Protein AF-A0A2S6PZ51-F1 (afdb_monomer)

Radius of gyration: 19.83 Å; Cα contacts (8 Å, |Δi|>4): 52; chains: 1; bounding box: 33×32×72 Å

pLDDT: mean 71.4, std 16.71, range [32.53, 94.44]

Secondary structure (DSSP, 8-state):
-----STTHHHHHHHHHHHHHHTT-----------HHHHHHHHHHHTTSSPPP--------HHHHHHHHHH----SS-S----HHHHHHS---PPPPP----PPP---PPPP-

Solvent-accessible surface area (backbone atoms only — not comparable to full-atom values): 7882 Å² total; per-residue (Å²): 140,70,90,77,90,56,86,80,33,53,67,52,48,48,55,50,47,52,54,38,47,76,68,75,42,90,81,69,87,84,83,90,70,47,53,65,68,77,67,49,49,58,55,60,53,16,77,71,78,50,83,69,88,86,84,85,91,76,78,86,50,69,65,60,49,47,49,53,59,72,66,59,81,75,98,58,103,61,77,84,78,72,51,71,67,54,61,74,64,55,60,68,66,84,78,77,84,78,82,82,77,76,72,73,82,82,78,78,78,77,82,88,129

Foldseek 3Di:
DDEDDDVVCVVVVLVVCLVCVVVVHDDDYDDPALDPCVVCSVCVSCVVRHGDDDDDDDDPDPVVVQCCQVVDDDPDPDDDRDHPVCVVVRNRDDDDDDPPPPPDPPDDDDDDD

Nearest PDB structures (foldseek):
  3zvn-assembly1_A  TM=6.586E-01  e=5.160E+00  Mus musculus

Sequence (113 aa):
MLIVIVPVRYAVGDALADDRLRQELTVTAESVNPLAVTKEQPAERGHRSVPPVEAEVICSDRDEHRHRVTSRSVDIPCPTPPDRQQVRGSGHRSRRPHSSATSPPTGSGRPEA

Mean predicted aligned error: 11.63 Å

Structure (mmCIF, N/CA/C/O backbone):
data_AF-A0A2S6PZ51-F1
#
_entry.id   AF-A0A2S6PZ51-F1
#
loop_
_atom_site.group_PDB
_atom_site.id
_atom_site.type_symbol
_atom_site.label_atom_id
_atom_site.label_alt_id
_atom_site.label_comp_id
_atom_site.label_asym_id
_atom_site.label_entity_id
_atom_site.label_seq_id
_atom_site.pdbx_PDB_ins_code
_atom_site.Cartn_x
_atom_site.Cartn_y
_atom_site.Cartn_z
_atom_site.occupancy
_atom_site.B_iso_or_equiv
_atom_site.auth_seq_id
_atom_site.auth_comp_id
_atom_site.auth_asym_id
_atom_site.auth_atom_id
_atom_site.pdbx_PDB_model_num
ATOM 1 N N . MET A 1 1 ? 12.421 -9.516 -2.226 1.00 41.19 1 MET A N 1
ATOM 2 C CA . MET A 1 1 ? 11.408 -8.667 -1.567 1.00 41.19 1 MET A CA 1
ATOM 3 C C . MET A 1 1 ? 12.061 -7.345 -1.204 1.00 41.19 1 MET A C 1
ATOM 5 O O . MET A 1 1 ? 13.001 -7.351 -0.422 1.00 41.19 1 MET A O 1
ATOM 9 N N . LEU A 1 2 ? 11.655 -6.246 -1.835 1.00 42.34 2 LEU A N 1
ATOM 10 C CA . LEU A 1 2 ? 12.209 -4.915 -1.591 1.00 42.34 2 LEU A CA 1
ATOM 11 C C . LEU A 1 2 ? 11.050 -4.003 -1.169 1.00 42.34 2 LEU A C 1
ATOM 13 O O . LEU A 1 2 ? 10.094 -3.869 -1.921 1.00 42.34 2 LEU A O 1
ATOM 17 N N . ILE A 1 3 ? 11.134 -3.403 0.021 1.00 49.22 3 ILE A N 1
ATOM 18 C CA . ILE A 1 3 ? 10.105 -2.509 0.579 1.00 49.22 3 ILE A CA 1
ATOM 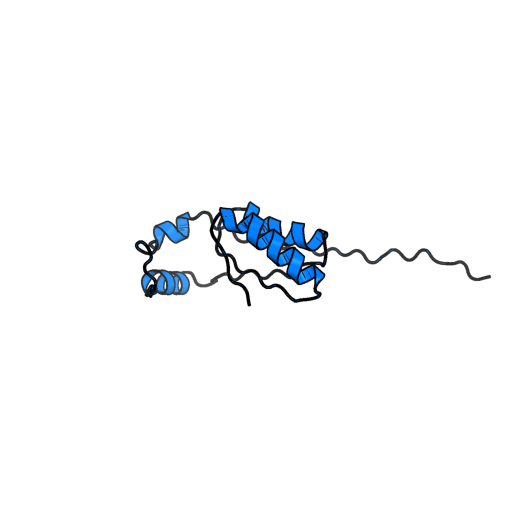19 C C . ILE A 1 3 ? 10.741 -1.139 0.835 1.00 49.22 3 ILE A C 1
ATOM 21 O O . ILE A 1 3 ? 11.693 -1.025 1.611 1.00 49.22 3 ILE A O 1
ATOM 25 N N . VAL A 1 4 ? 10.260 -0.093 0.153 1.00 37.69 4 VAL A N 1
ATOM 26 C CA . VAL A 1 4 ? 10.895 1.235 0.137 1.00 37.69 4 VAL A CA 1
ATOM 27 C C . VAL A 1 4 ? 9.848 2.349 -0.092 1.00 37.69 4 VAL A C 1
ATOM 29 O O . VAL A 1 4 ? 9.370 2.462 -1.211 1.00 37.69 4 VAL A O 1
ATOM 32 N N . ILE A 1 5 ? 9.562 3.235 0.891 1.00 40.25 5 ILE A N 1
ATOM 33 C CA . ILE A 1 5 ? 8.897 4.556 0.659 1.00 40.25 5 ILE A CA 1
ATOM 34 C C . ILE A 1 5 ? 9.407 5.681 1.599 1.00 40.25 5 ILE A C 1
ATOM 36 O O . ILE A 1 5 ? 9.348 5.513 2.810 1.00 40.25 5 ILE A O 1
ATOM 40 N N . VAL A 1 6 ? 9.895 6.800 1.015 1.00 32.53 6 VAL A N 1
ATOM 41 C CA . VAL A 1 6 ? 10.112 8.212 1.492 1.00 32.53 6 VAL A CA 1
ATOM 42 C C . VAL A 1 6 ? 10.331 9.058 0.195 1.00 32.53 6 VAL A C 1
ATOM 44 O O . VAL A 1 6 ? 10.874 8.479 -0.729 1.00 32.53 6 VAL A O 1
ATOM 47 N N . PRO A 1 7 ? 9.967 10.350 0.013 1.00 39.06 7 PRO A N 1
ATOM 48 C CA . PRO A 1 7 ? 9.938 11.055 -1.299 1.00 39.06 7 PRO A CA 1
ATOM 49 C C . PRO A 1 7 ? 11.159 10.978 -2.245 1.00 39.06 7 PRO A C 1
ATOM 51 O O . PRO A 1 7 ? 10.965 10.875 -3.453 1.00 39.06 7 PRO A O 1
ATOM 54 N N . VAL A 1 8 ? 12.399 10.945 -1.743 1.00 44.34 8 VAL A N 1
ATOM 55 C CA . VAL A 1 8 ? 13.606 10.674 -2.570 1.00 44.34 8 VAL A CA 1
ATOM 56 C C . VAL A 1 8 ? 13.606 9.245 -3.147 1.00 44.34 8 VAL A C 1
ATOM 58 O O . VAL A 1 8 ? 14.230 8.960 -4.165 1.00 44.34 8 VAL A O 1
ATOM 61 N N . ARG A 1 9 ? 12.859 8.332 -2.525 1.00 56.34 9 ARG A N 1
ATOM 62 C CA . ARG A 1 9 ? 12.755 6.919 -2.886 1.00 56.34 9 ARG A CA 1
ATOM 63 C C . ARG A 1 9 ? 11.809 6.621 -4.043 1.00 56.34 9 ARG A C 1
ATOM 65 O O . ARG A 1 9 ? 11.868 5.492 -4.500 1.00 56.34 9 ARG A O 1
ATOM 72 N N . TYR A 1 10 ? 10.975 7.544 -4.533 1.00 67.50 10 TYR A N 1
ATOM 73 C CA . TYR A 1 10 ? 10.167 7.233 -5.724 1.00 67.50 10 TYR A CA 1
ATOM 74 C C . TYR A 1 10 ? 11.081 7.057 -6.934 1.00 67.50 10 TYR A C 1
ATOM 76 O O . TYR A 1 10 ? 11.187 5.960 -7.449 1.00 67.50 10 TYR A O 1
ATOM 84 N N . ALA A 1 11 ? 11.897 8.059 -7.274 1.00 73.19 11 ALA A N 1
ATOM 85 C CA . ALA A 1 11 ? 12.853 7.940 -8.379 1.00 73.19 11 ALA A CA 1
ATOM 86 C C . ALA A 1 11 ? 13.867 6.787 -8.201 1.00 73.19 11 ALA A C 1
ATOM 88 O O . ALA A 1 11 ? 14.218 6.109 -9.163 1.00 73.19 11 ALA A O 1
ATOM 89 N N . VAL A 1 12 ? 14.326 6.534 -6.969 1.00 77.25 12 VAL A N 1
ATOM 90 C CA . VAL A 1 12 ? 15.255 5.423 -6.684 1.00 77.25 12 VAL A CA 1
ATOM 91 C C . VAL A 1 12 ? 14.555 4.063 -6.750 1.00 77.25 12 VAL A C 1
ATOM 93 O O . VAL A 1 12 ? 15.102 3.115 -7.305 1.00 77.25 12 VAL A O 1
ATOM 96 N N . GLY A 1 13 ? 13.352 3.954 -6.189 1.00 76.38 13 GLY A N 1
ATOM 97 C CA . GLY A 1 13 ? 12.523 2.753 -6.252 1.00 76.38 13 GLY A CA 1
ATOM 98 C C . GLY A 1 13 ? 12.127 2.433 -7.686 1.00 76.38 13 GLY A C 1
ATOM 99 O O . GLY A 1 13 ? 12.131 1.269 -8.069 1.00 76.38 13 GLY A O 1
ATOM 100 N N . ASP A 1 14 ? 11.895 3.466 -8.487 1.00 76.31 14 ASP A N 1
ATOM 101 C CA . ASP A 1 14 ? 11.626 3.384 -9.911 1.00 76.31 14 ASP A CA 1
ATOM 102 C C . ASP A 1 14 ? 12.806 2.802 -10.684 1.00 76.31 14 ASP A C 1
ATOM 104 O O . ASP A 1 14 ? 12.659 1.797 -11.377 1.00 76.31 14 ASP A O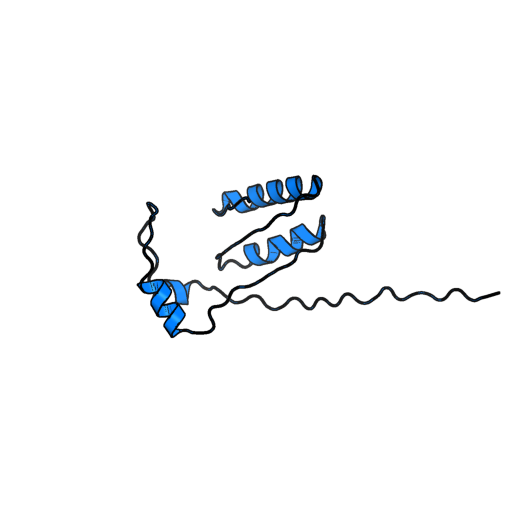 1
ATOM 108 N N . ALA A 1 15 ? 13.992 3.392 -10.513 1.00 81.44 15 ALA A N 1
ATOM 109 C CA . ALA A 1 15 ? 15.213 2.916 -11.153 1.00 81.44 15 ALA A CA 1
ATOM 110 C C . ALA A 1 15 ? 15.551 1.472 -10.746 1.00 81.44 15 ALA A C 1
ATOM 112 O O . ALA A 1 15 ? 15.969 0.669 -11.580 1.00 81.44 15 ALA A O 1
ATOM 113 N N . LEU A 1 16 ? 15.336 1.128 -9.474 1.00 82.25 16 LEU A N 1
ATOM 114 C CA . LEU A 1 16 ? 15.575 -0.216 -8.962 1.00 82.25 16 LEU A CA 1
ATOM 115 C C . LEU A 1 16 ? 14.541 -1.222 -9.478 1.00 82.25 16 LEU A C 1
ATOM 117 O O . LEU A 1 16 ? 14.908 -2.339 -9.828 1.00 82.25 16 LEU A O 1
ATOM 121 N N . ALA A 1 17 ? 13.266 -0.844 -9.559 1.00 79.88 17 ALA A N 1
ATOM 122 C CA . ALA A 1 17 ? 12.238 -1.679 -10.165 1.00 79.88 17 ALA A CA 1
ATOM 123 C C . ALA A 1 17 ? 12.560 -1.953 -11.641 1.00 79.88 17 ALA A C 1
ATOM 125 O O . ALA A 1 17 ? 12.522 -3.106 -12.060 1.00 79.88 17 ALA A O 1
ATOM 126 N N . ASP A 1 18 ? 12.956 -0.928 -12.397 1.00 80.62 18 ASP A N 1
ATOM 127 C CA . ASP A 1 18 ? 13.343 -1.075 -13.801 1.00 80.62 18 ASP A CA 1
ATOM 128 C C . ASP A 1 18 ? 14.545 -2.017 -13.976 1.00 80.62 18 ASP A C 1
ATOM 130 O O . ASP A 1 18 ? 14.539 -2.857 -14.873 1.00 80.62 18 ASP A O 1
ATOM 134 N N . ASP A 1 19 ? 15.573 -1.907 -13.130 1.00 84.25 19 ASP A N 1
ATOM 135 C CA . ASP A 1 19 ? 16.728 -2.814 -13.156 1.00 84.25 19 ASP A CA 1
ATOM 136 C C . ASP A 1 19 ? 16.327 -4.273 -12.886 1.00 84.25 19 ASP A C 1
ATOM 138 O O . ASP A 1 19 ? 16.734 -5.180 -13.611 1.00 84.25 19 ASP A O 1
ATOM 142 N N . ARG A 1 20 ? 15.452 -4.512 -11.899 1.00 85.25 20 ARG A N 1
ATOM 143 C CA . ARG A 1 20 ? 14.957 -5.866 -11.601 1.00 85.25 20 ARG A CA 1
ATOM 144 C C . ARG A 1 20 ? 14.115 -6.442 -12.731 1.00 85.25 20 ARG A C 1
ATOM 146 O O . ARG A 1 20 ? 14.286 -7.611 -13.059 1.00 85.25 20 ARG A O 1
ATOM 153 N N . LEU A 1 21 ? 13.264 -5.632 -13.355 1.00 82.31 21 LEU A N 1
ATOM 154 C CA . LEU A 1 21 ? 12.469 -6.066 -14.503 1.00 82.31 21 LEU A CA 1
ATOM 155 C C . LEU A 1 21 ? 13.351 -6.396 -15.718 1.00 82.31 21 LEU A C 1
ATOM 157 O O . LEU A 1 21 ? 13.074 -7.369 -16.411 1.00 82.31 21 LEU A O 1
ATOM 161 N N . ARG A 1 22 ? 14.444 -5.649 -15.951 1.00 84.69 22 ARG A N 1
ATOM 162 C CA . ARG A 1 22 ? 15.432 -5.969 -17.007 1.00 84.69 22 ARG A CA 1
ATOM 163 C C . ARG A 1 22 ? 16.160 -7.292 -16.776 1.00 84.69 22 ARG A C 1
ATOM 165 O O . ARG A 1 22 ? 16.621 -7.895 -17.735 1.00 84.69 22 ARG A O 1
ATOM 172 N N . GLN A 1 23 ? 16.258 -7.730 -15.526 1.00 87.31 23 GLN A N 1
ATOM 173 C CA . GLN A 1 23 ? 16.811 -9.031 -15.142 1.00 87.31 23 GLN A CA 1
ATOM 174 C C . GLN A 1 23 ? 15.739 -10.136 -15.105 1.00 87.31 23 GLN A C 1
ATOM 176 O O . 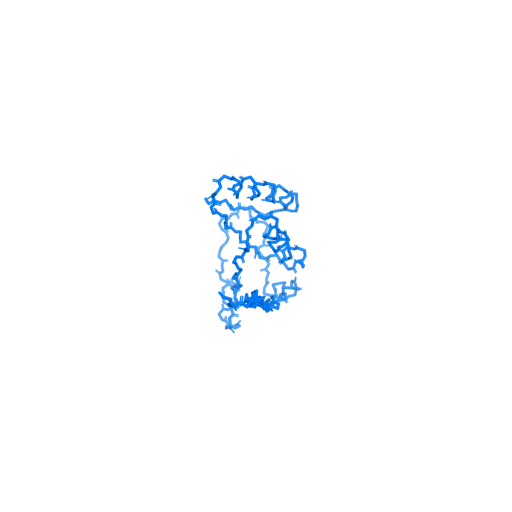GLN A 1 23 ? 15.978 -11.191 -14.528 1.00 87.31 23 GLN A O 1
ATOM 181 N N . GLU A 1 24 ? 14.552 -9.885 -15.674 1.00 86.19 24 GLU A N 1
ATOM 182 C CA . GLU A 1 24 ? 13.411 -10.814 -15.712 1.00 86.19 24 GLU A CA 1
ATOM 183 C C . GLU A 1 24 ? 12.884 -11.211 -14.318 1.00 86.19 24 GLU A C 1
ATOM 185 O O . GLU A 1 24 ? 12.212 -12.228 -14.141 1.00 86.19 24 GLU A O 1
ATOM 190 N N . LEU A 1 25 ? 13.153 -10.386 -13.300 1.00 83.88 25 LEU A N 1
ATOM 191 C CA . LEU A 1 25 ? 12.699 -10.621 -11.932 1.00 83.88 25 LEU A CA 1
ATOM 192 C C . LEU A 1 25 ? 11.345 -9.963 -11.669 1.00 83.88 25 LEU A C 1
ATOM 194 O O . LEU A 1 25 ? 11.047 -8.865 -12.136 1.00 83.88 25 LEU A O 1
ATOM 198 N N . THR A 1 26 ? 10.541 -10.600 -10.818 1.00 81.75 26 THR A N 1
ATOM 199 C CA . THR A 1 26 ? 9.272 -10.034 -10.349 1.00 81.75 26 THR A CA 1
ATOM 200 C C . THR A 1 26 ? 9.501 -8.944 -9.302 1.00 81.75 26 THR A C 1
ATOM 202 O O . THR A 1 26 ? 10.261 -9.121 -8.344 1.00 81.75 26 THR A O 1
ATOM 205 N N . VAL A 1 27 ? 8.791 -7.825 -9.451 1.00 80.50 27 VAL A N 1
ATOM 206 C CA . VAL A 1 27 ? 8.811 -6.698 -8.514 1.00 80.50 27 VAL A CA 1
ATOM 207 C C . VAL A 1 27 ? 7.426 -6.522 -7.903 1.00 80.50 27 VAL A C 1
ATOM 209 O O . VAL A 1 27 ? 6.434 -6.422 -8.618 1.00 80.50 27 VAL A O 1
ATOM 212 N N . THR A 1 28 ? 7.366 -6.442 -6.575 1.00 80.69 28 THR A N 1
ATOM 213 C CA . THR A 1 28 ? 6.154 -6.074 -5.834 1.00 80.69 28 THR A CA 1
ATOM 214 C C . THR A 1 28 ? 6.385 -4.733 -5.161 1.00 80.69 28 THR A C 1
ATOM 216 O O . THR A 1 28 ? 7.378 -4.565 -4.453 1.00 80.69 28 THR A O 1
ATOM 219 N N . ALA A 1 29 ? 5.465 -3.795 -5.374 1.00 76.94 29 ALA A N 1
ATOM 220 C CA . ALA A 1 29 ? 5.462 -2.496 -4.721 1.00 76.94 29 ALA A CA 1
ATOM 221 C C . ALA A 1 29 ? 4.184 -2.351 -3.886 1.00 76.94 29 ALA A C 1
ATOM 223 O O . ALA A 1 29 ? 3.085 -2.565 -4.390 1.00 76.94 29 ALA A O 1
ATOM 224 N N . GLU A 1 30 ? 4.333 -1.971 -2.620 1.00 76.81 30 GLU A N 1
ATOM 225 C CA . GLU A 1 30 ? 3.225 -1.629 -1.726 1.00 76.81 30 GLU A CA 1
ATOM 226 C C . GLU A 1 30 ? 3.328 -0.148 -1.378 1.00 76.81 30 GLU A C 1
ATOM 228 O O . GLU A 1 30 ? 4.419 0.326 -1.062 1.00 76.81 30 GLU A O 1
ATOM 233 N N . SER A 1 31 ? 2.211 0.584 -1.416 1.00 75.00 31 SER A N 1
ATOM 234 C CA . SER A 1 31 ? 2.168 1.962 -0.935 1.00 75.00 31 SER A CA 1
ATOM 235 C C . SER A 1 31 ? 0.858 2.296 -0.232 1.00 75.00 31 SER A C 1
ATOM 237 O O . SER A 1 31 ? -0.218 1.860 -0.631 1.00 75.00 31 SER A O 1
ATOM 239 N N . VAL A 1 32 ? 0.962 3.123 0.809 1.00 76.88 32 VAL A N 1
ATOM 240 C CA . VAL A 1 32 ? -0.180 3.680 1.556 1.00 76.88 32 VAL A CA 1
ATOM 241 C C . VAL A 1 32 ? -0.324 5.191 1.328 1.00 76.88 32 VAL A C 1
ATOM 243 O O . VAL A 1 32 ? -0.920 5.904 2.133 1.00 76.88 32 VAL A O 1
ATOM 246 N N . ASN A 1 33 ? 0.248 5.711 0.237 1.00 75.56 33 ASN A N 1
ATOM 247 C CA . ASN A 1 33 ? 0.340 7.148 -0.000 1.00 75.56 33 ASN A CA 1
ATOM 248 C C . ASN A 1 33 ? -0.962 7.714 -0.625 1.00 75.56 33 ASN A C 1
ATOM 250 O O . ASN A 1 33 ? -1.458 7.179 -1.622 1.00 75.56 33 ASN A O 1
ATOM 254 N N . PRO A 1 34 ? -1.546 8.796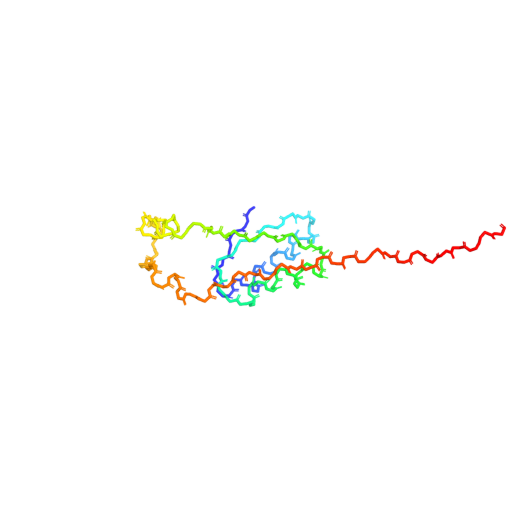 -0.067 1.00 67.81 34 PRO A N 1
ATOM 255 C CA . PRO A 1 34 ? -2.701 9.471 -0.663 1.00 67.81 34 PRO A CA 1
ATOM 256 C C . PRO A 1 34 ? -2.398 10.218 -1.976 1.00 67.81 34 PRO A C 1
ATOM 258 O O . PRO A 1 34 ? -3.337 10.518 -2.713 1.00 67.81 34 PRO A O 1
ATOM 261 N N . LEU A 1 35 ? -1.130 10.511 -2.293 1.00 73.38 35 LEU A N 1
ATOM 262 C CA . LEU A 1 35 ? -0.751 11.290 -3.477 1.00 73.38 35 LEU A CA 1
ATOM 263 C C . LEU A 1 35 ? -1.039 10.547 -4.793 1.00 73.38 35 LEU A C 1
ATOM 265 O O . LEU A 1 35 ? -0.576 9.424 -4.995 1.00 73.38 35 LEU A O 1
ATOM 269 N N . ALA A 1 36 ? -1.726 11.214 -5.726 1.00 69.94 36 ALA A N 1
ATOM 270 C CA . ALA A 1 36 ? -2.083 10.658 -7.039 1.00 69.94 36 ALA A CA 1
ATOM 271 C C . ALA A 1 36 ? -0.865 10.147 -7.827 1.00 69.94 36 ALA A C 1
ATOM 273 O O . ALA A 1 36 ? -0.899 9.031 -8.338 1.00 69.94 36 ALA A O 1
ATOM 274 N N . VAL A 1 37 ? 0.250 10.887 -7.789 1.00 67.31 37 VAL A N 1
ATOM 275 C CA . VAL A 1 37 ? 1.501 10.521 -8.475 1.00 67.31 37 VAL A CA 1
ATOM 276 C C . VAL A 1 37 ? 2.010 9.124 -8.093 1.00 67.31 37 VAL A C 1
ATOM 278 O O . VAL A 1 37 ? 2.540 8.401 -8.926 1.00 67.31 37 VAL A O 1
ATOM 281 N N . THR A 1 38 ? 1.791 8.683 -6.850 1.00 69.06 38 THR A N 1
ATOM 282 C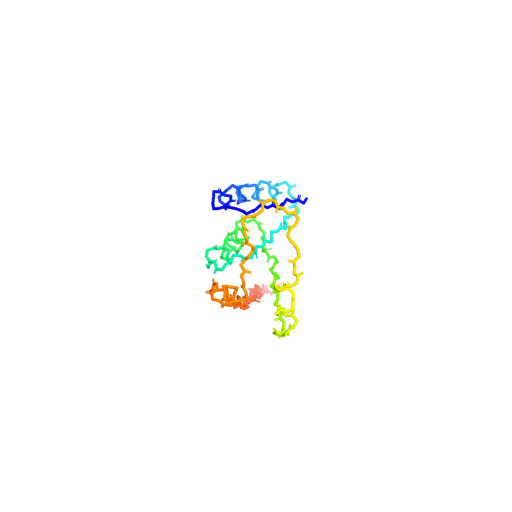 CA . THR A 1 38 ? 2.218 7.342 -6.407 1.00 69.06 38 THR A CA 1
ATOM 283 C C . THR A 1 38 ? 1.319 6.213 -6.885 1.00 69.06 38 THR A C 1
ATOM 285 O O . THR A 1 38 ? 1.711 5.050 -6.843 1.00 69.06 38 THR A O 1
ATOM 288 N N . LYS A 1 39 ? 0.118 6.552 -7.354 1.00 71.00 39 LYS A N 1
ATOM 289 C CA . LYS A 1 39 ? -0.823 5.610 -7.957 1.00 71.00 39 LYS A CA 1
ATOM 290 C C . LYS A 1 39 ? -0.591 5.497 -9.455 1.00 71.00 39 LYS A C 1
ATOM 292 O O . LYS A 1 39 ? -0.819 4.438 -10.002 1.00 71.00 39 LYS A O 1
ATOM 297 N N . GLU A 1 40 ? -0.130 6.549 -10.116 1.00 69.88 40 GLU A N 1
ATOM 298 C CA . GLU A 1 40 ? 0.083 6.557 -11.570 1.00 69.88 40 GLU A CA 1
ATOM 299 C C . GLU A 1 40 ? 1.441 5.956 -11.972 1.00 69.88 40 GLU A C 1
ATOM 301 O O . GLU A 1 40 ? 1.535 5.278 -12.993 1.00 69.88 40 GLU A O 1
ATOM 306 N N . GLN A 1 41 ? 2.467 6.097 -11.125 1.00 68.12 41 GLN A N 1
ATOM 307 C CA . GLN A 1 41 ? 3.825 5.595 -11.381 1.00 68.12 41 GLN A CA 1
ATOM 308 C C . GLN A 1 41 ? 3.926 4.106 -11.774 1.00 68.12 41 GLN A C 1
ATOM 310 O O . GLN A 1 41 ? 4.671 3.794 -12.706 1.00 68.12 41 GLN A O 1
ATOM 315 N N . PRO A 1 42 ? 3.223 3.153 -11.125 1.00 65.56 42 PRO A N 1
ATOM 316 C CA . PRO A 1 42 ? 3.306 1.750 -11.527 1.00 65.56 42 PRO A CA 1
ATOM 317 C C . PRO A 1 42 ? 2.758 1.499 -12.940 1.00 65.56 42 PRO A C 1
ATOM 319 O O . PRO A 1 42 ? 3.326 0.684 -13.668 1.00 65.56 42 PRO A O 1
ATOM 322 N N . ALA A 1 43 ? 1.717 2.230 -13.356 1.00 64.56 43 ALA A N 1
ATOM 323 C CA . ALA A 1 43 ? 1.181 2.160 -14.715 1.00 64.56 43 ALA A CA 1
ATOM 324 C C . ALA A 1 43 ? 2.200 2.687 -15.736 1.00 64.56 43 ALA A C 1
ATOM 326 O O . ALA A 1 43 ? 2.512 1.996 -16.705 1.00 64.56 43 ALA A O 1
ATOM 327 N N . GLU A 1 44 ? 2.791 3.856 -15.476 1.00 64.75 44 GLU A N 1
ATOM 328 C CA . GLU A 1 44 ? 3.838 4.444 -16.325 1.00 64.75 44 GLU A CA 1
ATOM 329 C C . GLU A 1 44 ? 5.059 3.526 -16.476 1.00 64.75 44 GLU A C 1
ATOM 331 O O . GLU A 1 44 ? 5.589 3.367 -17.578 1.00 64.75 44 GLU A O 1
ATOM 336 N N . ARG A 1 45 ? 5.472 2.857 -15.394 1.00 65.56 45 ARG A N 1
ATOM 337 C CA . ARG A 1 45 ? 6.561 1.871 -15.425 1.00 65.56 45 ARG A CA 1
ATOM 338 C C . ARG A 1 45 ? 6.203 0.642 -16.248 1.00 65.56 45 ARG A C 1
ATOM 340 O O . ARG A 1 45 ? 7.023 0.150 -17.020 1.00 65.56 45 ARG A O 1
ATOM 347 N N . GLY A 1 46 ? 4.976 0.153 -16.099 1.00 59.28 46 GLY A N 1
ATOM 348 C CA . GLY A 1 46 ? 4.522 -1.030 -16.810 1.00 59.28 46 GLY A CA 1
ATOM 349 C C . GLY A 1 46 ? 4.371 -0.815 -18.319 1.00 59.28 46 GLY A C 1
ATOM 350 O O . GLY A 1 46 ? 4.672 -1.710 -19.106 1.00 59.28 46 GLY A O 1
ATOM 351 N N . HIS A 1 47 ? 4.049 0.410 -18.747 1.00 56.59 47 HIS A N 1
ATOM 352 C CA . HIS A 1 47 ? 4.121 0.798 -20.160 1.00 56.59 47 HIS A CA 1
ATOM 353 C C . HIS A 1 47 ? 5.537 0.693 -20.751 1.00 56.59 47 HIS A C 1
ATOM 355 O O . HIS A 1 47 ? 5.682 0.622 -21.969 1.00 56.59 47 HIS A O 1
ATOM 361 N N . ARG A 1 48 ? 6.579 0.683 -19.910 1.00 62.00 48 ARG A N 1
ATOM 362 C CA . ARG A 1 48 ? 7.982 0.691 -20.334 1.00 62.00 48 ARG A CA 1
ATOM 363 C C . ARG A 1 48 ? 8.612 -0.695 -20.485 1.00 62.00 48 ARG A C 1
ATOM 365 O O . ARG A 1 48 ? 9.600 -0.793 -21.208 1.00 62.00 48 ARG A O 1
ATOM 372 N N . SER A 1 49 ? 8.060 -1.733 -19.845 1.00 65.56 49 SER A N 1
ATOM 373 C CA . SER A 1 49 ? 8.701 -3.062 -19.792 1.00 65.56 49 SER A CA 1
ATOM 374 C C . SER A 1 49 ? 7.719 -4.240 -19.806 1.00 65.56 49 SER A C 1
ATOM 376 O O . SER A 1 49 ? 7.909 -5.177 -20.573 1.00 65.56 49 SER A O 1
ATOM 378 N N . VAL A 1 50 ? 6.680 -4.217 -18.965 1.00 71.81 50 VAL A N 1
ATOM 379 C CA . VAL A 1 50 ? 5.696 -5.304 -18.795 1.00 71.81 50 VAL A CA 1
ATOM 380 C C . VAL A 1 50 ? 4.417 -4.754 -18.156 1.00 71.81 50 VAL A C 1
ATOM 382 O O . VAL A 1 50 ? 4.519 -3.952 -17.229 1.00 71.81 50 VAL A O 1
ATOM 385 N N . PRO A 1 51 ? 3.216 -5.190 -18.576 1.00 75.38 51 PRO A N 1
ATOM 386 C CA . PRO A 1 51 ? 1.967 -4.701 -17.999 1.00 75.38 51 PRO A CA 1
ATOM 387 C C . PRO A 1 51 ? 1.902 -4.998 -16.487 1.00 75.38 51 PRO A C 1
ATOM 389 O O . PRO A 1 51 ? 2.155 -6.136 -16.082 1.00 75.38 51 PRO A O 1
ATOM 392 N N . PRO A 1 52 ? 1.572 -4.009 -15.636 1.00 76.31 52 PRO A N 1
ATOM 393 C CA . PRO A 1 52 ? 1.547 -4.199 -14.195 1.00 76.31 52 PRO A CA 1
ATOM 394 C C . PRO A 1 52 ? 0.234 -4.859 -13.760 1.00 76.31 52 PRO A C 1
ATOM 396 O O . PRO A 1 52 ? -0.823 -4.618 -14.344 1.00 76.31 52 PRO A O 1
ATOM 399 N N . VAL A 1 53 ? 0.291 -5.656 -12.691 1.00 81.19 53 VAL A N 1
ATOM 400 C CA . VAL A 1 53 ? -0.900 -6.129 -11.974 1.00 81.19 53 VAL A CA 1
ATOM 401 C C . VAL A 1 53 ? -1.042 -5.305 -10.706 1.00 81.19 53 VAL A C 1
ATOM 403 O O . VAL A 1 53 ? -0.130 -5.258 -9.882 1.00 81.19 53 VAL A O 1
ATOM 406 N N . GLU A 1 54 ? -2.187 -4.651 -10.553 1.00 77.56 54 GLU A N 1
ATOM 407 C CA . GLU A 1 54 ? -2.445 -3.736 -9.448 1.00 77.56 54 GLU A CA 1
ATOM 408 C C . GLU A 1 54 ? -3.557 -4.290 -8.553 1.00 77.56 54 GLU A C 1
ATOM 410 O O . GLU A 1 54 ? -4.588 -4.762 -9.032 1.00 77.56 54 GLU A O 1
ATOM 415 N N . ALA A 1 55 ? -3.344 -4.228 -7.239 1.00 82.06 55 ALA A N 1
ATOM 416 C CA . ALA A 1 55 ? -4.324 -4.618 -6.237 1.00 82.06 55 ALA A CA 1
ATOM 417 C C 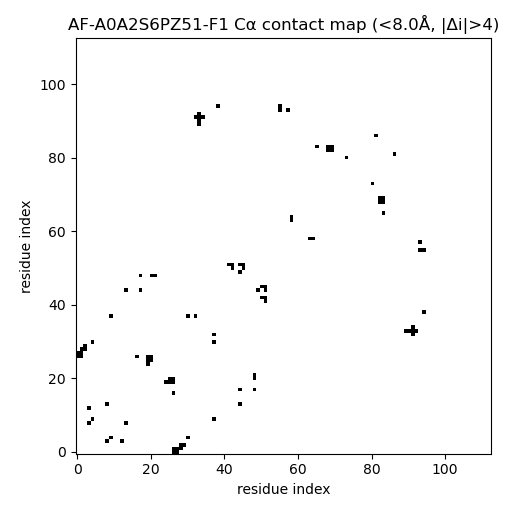. ALA A 1 55 ? -4.462 -3.497 -5.203 1.00 82.06 55 ALA A C 1
ATOM 419 O O . ALA A 1 55 ? -3.467 -3.010 -4.667 1.00 82.06 55 ALA A O 1
ATOM 420 N N . GLU A 1 56 ? -5.699 -3.089 -4.920 1.00 82.88 5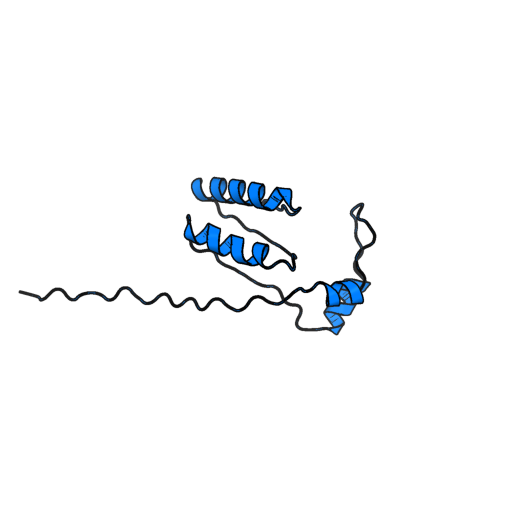6 GLU A N 1
ATOM 421 C CA . GLU A 1 56 ? -6.004 -2.114 -3.875 1.00 82.88 56 GLU A CA 1
ATOM 422 C C . GLU A 1 56 ? -6.681 -2.819 -2.698 1.00 82.88 56 GLU A C 1
ATOM 424 O O . GLU A 1 56 ? -7.694 -3.499 -2.860 1.00 82.88 56 GLU A O 1
ATOM 429 N N . VAL A 1 57 ? -6.121 -2.645 -1.499 1.00 85.31 57 VAL A N 1
ATOM 430 C CA . VAL A 1 57 ? -6.695 -3.184 -0.265 1.00 85.31 57 VAL A CA 1
ATOM 431 C C . VAL A 1 57 ? -7.510 -2.094 0.414 1.00 85.31 57 VAL A C 1
ATOM 433 O O . VAL A 1 57 ? -6.970 -1.094 0.886 1.00 85.31 57 VAL A O 1
ATOM 436 N N . ILE A 1 58 ? -8.822 -2.307 0.490 1.00 85.31 58 ILE A N 1
ATOM 437 C CA . ILE A 1 58 ? -9.755 -1.409 1.171 1.00 85.31 58 ILE A CA 1
ATOM 438 C C . ILE A 1 58 ? -10.344 -2.145 2.368 1.00 85.31 58 ILE A C 1
ATOM 440 O O . ILE A 1 58 ? -10.790 -3.286 2.261 1.00 85.31 58 ILE A O 1
ATOM 444 N N . CYS A 1 59 ? -10.387 -1.475 3.517 1.00 88.31 59 CYS A N 1
ATOM 445 C CA . CYS A 1 59 ? -11.167 -1.957 4.647 1.00 88.31 59 CYS A CA 1
ATOM 446 C C . CYS A 1 59 ? -12.631 -1.542 4.443 1.00 88.31 59 CYS A C 1
ATOM 448 O O . CYS A 1 59 ? -12.956 -0.356 4.518 1.00 88.31 59 CYS A O 1
ATOM 450 N N . SER A 1 60 ? -13.496 -2.508 4.130 1.00 89.50 60 SER A N 1
ATOM 451 C CA . SER A 1 60 ? -14.930 -2.283 3.900 1.00 89.50 60 SER A CA 1
ATOM 452 C C . SER A 1 60 ? -15.685 -1.927 5.186 1.00 89.50 60 SER A C 1
ATOM 454 O O . SER A 1 60 ? -16.632 -1.141 5.144 1.00 89.50 60 SER A O 1
ATOM 456 N N . ASP A 1 61 ? -15.242 -2.460 6.326 1.00 92.75 61 ASP A N 1
ATOM 457 C CA . ASP A 1 61 ? -15.824 -2.211 7.642 1.00 92.75 61 ASP A CA 1
ATOM 458 C C . ASP A 1 61 ? -15.148 -1.015 8.337 1.00 92.75 61 ASP A C 1
ATOM 460 O O . ASP A 1 61 ? -13.956 -1.007 8.655 1.00 92.75 61 ASP A O 1
ATOM 464 N N . ARG A 1 62 ? -15.940 0.031 8.591 1.00 89.19 62 ARG A N 1
ATOM 465 C CA . ARG A 1 62 ? -15.472 1.286 9.195 1.00 89.19 62 ARG A CA 1
ATOM 466 C C . ARG A 1 62 ? -15.212 1.186 10.696 1.00 89.19 62 ARG A C 1
ATOM 468 O O . ARG A 1 62 ? -14.439 2.005 11.216 1.00 89.19 62 ARG A O 1
ATOM 475 N N . ASP A 1 63 ? -15.874 0.261 11.379 1.00 93.88 63 ASP A N 1
ATOM 476 C CA . ASP A 1 63 ? -15.697 0.005 12.805 1.00 93.88 63 ASP A CA 1
ATOM 477 C C . ASP A 1 63 ? -14.471 -0.872 13.034 1.00 93.88 63 ASP A C 1
ATOM 479 O O . ASP A 1 63 ? -13.653 -0.545 13.893 1.00 93.88 63 ASP A O 1
ATOM 483 N N . GLU A 1 64 ? -14.246 -1.867 12.180 1.00 94.44 64 GLU A N 1
ATOM 484 C CA . GLU A 1 64 ? -12.997 -2.632 12.170 1.00 94.44 64 GLU A CA 1
ATOM 485 C C . GLU A 1 64 ? -11.801 -1.732 11.820 1.00 94.44 64 GLU A C 1
ATOM 487 O O . GLU A 1 64 ? -10.778 -1.731 12.508 1.00 94.44 64 GLU A O 1
ATOM 492 N N . HIS A 1 65 ? -11.941 -0.868 10.806 1.00 91.88 65 HIS A N 1
ATOM 493 C CA . HIS A 1 65 ? -10.908 0.118 10.485 1.00 91.88 65 HIS A CA 1
ATOM 494 C C . HIS A 1 65 ? -10.639 1.065 11.662 1.00 91.88 65 HIS A C 1
ATOM 496 O O . HIS A 1 65 ? -9.488 1.411 11.931 1.00 91.88 65 HIS A O 1
ATOM 502 N N . ARG A 1 66 ? -11.693 1.482 12.389 1.00 91.94 66 ARG A N 1
ATOM 503 C CA . ARG A 1 66 ? -11.542 2.273 13.621 1.00 91.94 66 ARG A CA 1
ATOM 504 C C . ARG A 1 66 ? -10.680 1.532 14.615 1.00 91.94 66 ARG A C 1
ATOM 506 O O . ARG A 1 66 ? -9.697 2.101 15.077 1.00 91.94 66 ARG A O 1
ATOM 513 N N . HIS A 1 67 ? -11.090 0.307 14.924 1.00 93.81 67 HIS A N 1
ATOM 514 C CA . HIS A 1 67 ? -10.463 -0.516 15.930 1.00 93.81 67 HIS A CA 1
ATOM 515 C C . HIS A 1 67 ? -8.970 -0.644 15.626 1.00 93.81 67 HIS A C 1
ATOM 517 O O . HIS A 1 67 ? -8.168 -0.189 16.437 1.00 93.81 67 HIS A O 1
ATOM 523 N N . ARG A 1 68 ? -8.610 -1.077 14.408 1.00 92.38 68 ARG A N 1
ATOM 524 C CA . ARG A 1 68 ? -7.216 -1.233 13.955 1.00 92.38 68 ARG A CA 1
ATOM 525 C C . ARG A 1 68 ? -6.380 0.040 14.064 1.00 92.38 68 ARG A C 1
ATOM 527 O O . ARG A 1 68 ? -5.237 -0.021 14.500 1.00 92.38 68 ARG A O 1
ATOM 534 N N . VAL A 1 69 ? -6.919 1.197 13.671 1.00 91.31 69 VAL A N 1
ATOM 535 C CA . VAL A 1 69 ? -6.180 2.471 13.768 1.00 91.31 69 VAL A CA 1
ATOM 536 C C . VAL A 1 69 ? -5.903 2.839 15.224 1.00 91.31 69 VAL A C 1
ATOM 538 O O . VAL A 1 69 ? -4.822 3.336 15.524 1.00 91.31 69 VAL A O 1
ATOM 541 N N . THR A 1 70 ? -6.865 2.600 16.116 1.00 91.62 70 THR A N 1
ATOM 542 C CA . THR A 1 70 ? -6.764 2.993 17.529 1.00 91.62 70 THR A CA 1
ATOM 543 C C . THR A 1 70 ? -6.027 1.989 18.408 1.00 91.62 70 THR A C 1
ATOM 545 O O . THR A 1 70 ? -5.477 2.389 19.426 1.00 91.62 70 THR A O 1
ATOM 548 N N . SER A 1 71 ? -6.022 0.703 18.045 1.00 91.44 71 SER A N 1
ATOM 549 C CA . SER A 1 71 ? -5.419 -0.366 18.848 1.00 91.44 71 SER A CA 1
ATOM 550 C C . SER A 1 71 ? -4.032 -0.788 18.371 1.00 91.44 71 SER A C 1
ATOM 552 O O . SER A 1 71 ? -3.354 -1.520 19.090 1.00 91.44 71 SER A O 1
ATOM 554 N N . ARG A 1 72 ? -3.583 -0.343 17.185 1.00 88.94 72 ARG A N 1
ATOM 555 C CA . ARG A 1 72 ? -2.246 -0.693 16.688 1.00 88.94 72 ARG A CA 1
ATOM 556 C C . ARG A 1 72 ? -1.160 -0.184 17.635 1.00 88.94 72 ARG A C 1
ATOM 558 O O . ARG A 1 72 ? -1.100 1.004 17.953 1.00 88.94 72 ARG A O 1
ATOM 565 N N . SER A 1 73 ? -0.255 -1.074 18.016 1.00 84.19 73 SER A N 1
ATOM 566 C CA . SER A 1 73 ? 1.040 -0.702 18.570 1.00 84.19 73 SER A CA 1
ATOM 567 C C . SER A 1 73 ? 2.029 -0.481 17.425 1.00 84.19 73 SER A C 1
ATOM 569 O O . SER A 1 73 ? 1.971 -1.141 16.387 1.00 84.19 73 SER A O 1
ATOM 571 N N . VAL A 1 74 ? 2.921 0.492 17.590 1.00 81.94 74 VAL A N 1
ATOM 572 C CA . VAL A 1 74 ? 3.983 0.783 16.626 1.00 81.94 74 VAL A CA 1
ATOM 573 C C . VAL A 1 74 ? 5.304 0.455 17.304 1.00 81.94 74 VAL A C 1
ATOM 575 O O . VAL A 1 74 ? 5.714 1.162 18.216 1.00 81.94 74 VAL A O 1
ATOM 578 N N . ASP A 1 75 ? 5.941 -0.627 16.864 1.00 75.88 75 ASP A N 1
ATOM 579 C CA . ASP A 1 75 ? 7.201 -1.147 17.423 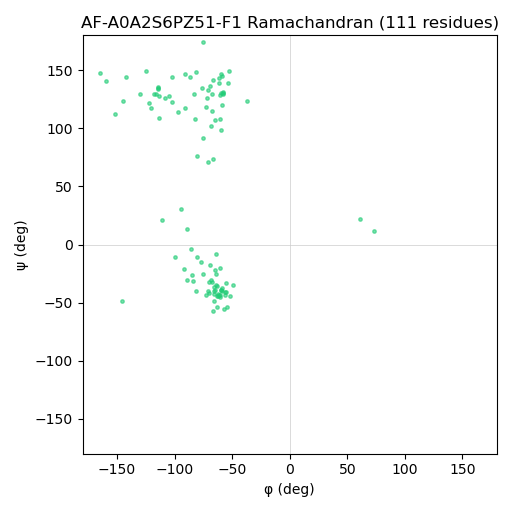1.00 75.88 75 ASP A CA 1
ATOM 580 C C . ASP A 1 75 ? 8.437 -0.637 16.659 1.00 75.88 75 ASP A C 1
ATOM 582 O O . ASP A 1 75 ? 9.449 -1.307 16.479 1.00 75.88 75 ASP A O 1
ATOM 586 N N . ILE A 1 76 ? 8.320 0.572 16.120 1.00 78.88 76 ILE A N 1
ATOM 587 C CA . ILE A 1 76 ? 9.418 1.297 15.488 1.00 78.88 76 ILE A CA 1
ATOM 588 C C . ILE A 1 76 ? 9.527 2.658 16.170 1.00 78.88 76 ILE A C 1
ATOM 590 O O . ILE A 1 76 ? 8.493 3.189 16.586 1.00 78.88 76 ILE A O 1
ATOM 594 N N . PRO A 1 77 ? 10.734 3.253 16.259 1.00 78.00 77 PRO A N 1
ATOM 595 C CA . PRO A 1 77 ? 10.929 4.617 16.746 1.00 78.00 77 PRO A CA 1
ATOM 596 C C . PRO A 1 77 ? 10.292 5.612 15.767 1.00 78.00 77 PRO A C 1
ATOM 598 O O . PRO A 1 77 ? 10.951 6.254 14.954 1.00 78.00 77 PRO A O 1
ATOM 601 N N . CYS A 1 78 ? 8.969 5.667 15.774 1.00 64.75 78 CYS A N 1
ATOM 602 C CA . CYS A 1 78 ? 8.164 6.513 14.923 1.00 64.75 78 CYS A CA 1
ATOM 603 C C . CYS A 1 78 ? 7.686 7.703 15.759 1.00 64.75 78 CYS A C 1
ATOM 605 O O . CYS A 1 78 ? 7.361 7.524 16.937 1.00 64.75 78 CYS A O 1
ATOM 607 N N . PRO A 1 79 ? 7.583 8.911 15.182 1.00 68.69 79 PRO A N 1
ATOM 608 C CA . PRO A 1 79 ? 6.714 9.933 15.749 1.00 68.69 79 PRO A CA 1
ATOM 609 C C . PRO A 1 79 ? 5.300 9.367 15.956 1.00 68.69 79 PRO A C 1
ATOM 611 O O . PRO A 1 79 ? 4.867 8.478 15.220 1.00 68.69 79 PRO A O 1
ATOM 614 N N . THR A 1 80 ? 4.602 9.870 16.976 1.00 79.06 80 THR A N 1
ATOM 615 C CA . THR A 1 80 ? 3.268 9.421 17.400 1.00 79.06 80 THR A CA 1
ATOM 616 C C . THR A 1 80 ? 2.380 9.053 16.204 1.00 79.06 80 THR A C 1
ATOM 618 O O . THR A 1 80 ? 2.196 9.890 15.313 1.00 79.06 80 THR A O 1
ATOM 621 N N . PRO A 1 81 ? 1.837 7.821 16.144 1.00 81.25 81 PRO A N 1
ATOM 622 C CA . PRO A 1 81 ? 1.011 7.404 15.021 1.00 81.25 81 PRO A CA 1
ATOM 623 C C . PRO A 1 81 ? -0.210 8.322 14.871 1.00 81.25 81 PRO A C 1
ATOM 625 O O . PRO A 1 81 ? -0.765 8.756 15.881 1.00 81.25 81 PRO A O 1
ATOM 628 N N . PRO A 1 82 ? -0.664 8.593 13.632 1.00 86.38 82 PRO A N 1
ATOM 629 C CA . PRO A 1 82 ? -1.829 9.435 13.412 1.00 86.38 82 PRO A CA 1
ATOM 630 C C . PRO A 1 82 ? -3.081 8.839 14.054 1.00 86.38 82 PRO A C 1
ATOM 632 O O . PRO A 1 82 ? -3.291 7.620 14.015 1.00 86.38 82 PRO A O 1
ATOM 635 N N . ASP A 1 83 ? -3.922 9.719 14.589 1.00 89.19 83 ASP A N 1
ATOM 636 C CA . ASP A 1 83 ? -5.222 9.380 15.149 1.00 89.19 83 ASP A CA 1
ATOM 637 C C . ASP A 1 83 ? -6.271 9.086 14.056 1.00 89.19 83 ASP A C 1
ATOM 639 O O . ASP A 1 83 ? -6.055 9.249 12.848 1.00 89.19 83 ASP A O 1
ATOM 643 N N . ARG A 1 84 ? -7.462 8.649 14.482 1.00 88.75 84 ARG A N 1
ATOM 644 C CA . ARG A 1 84 ? -8.575 8.327 13.575 1.00 88.75 84 ARG A CA 1
ATOM 645 C C . ARG A 1 84 ? -8.964 9.498 12.671 1.00 88.75 84 ARG A C 1
ATOM 647 O O . ARG A 1 84 ? -9.316 9.272 11.512 1.00 88.75 84 ARG A O 1
ATOM 654 N N . GLN A 1 85 ? -8.993 10.719 13.195 1.00 89.62 85 GLN A N 1
ATOM 655 C CA . GLN A 1 85 ? -9.435 11.890 12.445 1.00 89.62 85 GLN A CA 1
AT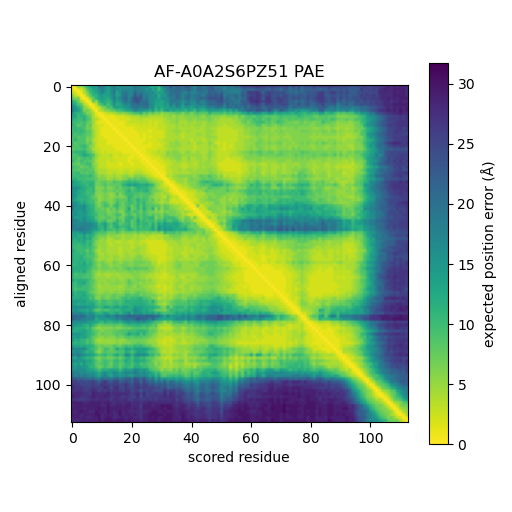OM 656 C C . GLN A 1 85 ? -8.415 12.244 11.361 1.00 89.62 85 GLN A C 1
ATOM 658 O O . GLN A 1 85 ? -8.809 12.480 10.218 1.00 89.62 85 GLN A O 1
ATOM 663 N N . GLN A 1 86 ? -7.125 12.171 11.684 1.00 90.31 86 GLN A N 1
ATOM 664 C CA . GLN A 1 86 ? -6.026 12.365 10.741 1.00 90.31 86 GLN A CA 1
ATOM 665 C C . GLN A 1 86 ? -6.036 11.305 9.632 1.00 90.31 86 GLN A C 1
ATOM 667 O O . GLN A 1 86 ? -5.911 11.646 8.457 1.00 90.31 86 GLN A O 1
ATOM 672 N N . VAL A 1 87 ? -6.276 10.031 9.967 1.00 89.00 87 VAL A N 1
ATOM 673 C CA . VAL A 1 87 ? -6.387 8.959 8.960 1.00 89.00 87 VAL A CA 1
ATOM 674 C C . VAL A 1 87 ? -7.562 9.207 8.007 1.00 89.00 87 VAL A C 1
ATOM 676 O O . VAL A 1 87 ? -7.391 9.117 6.791 1.00 89.00 87 VAL A O 1
ATOM 679 N N . ARG A 1 88 ? -8.738 9.597 8.520 1.00 85.81 88 ARG A N 1
ATOM 680 C CA . ARG A 1 88 ? -9.909 9.921 7.677 1.00 85.81 88 ARG A CA 1
ATOM 681 C C . ARG A 1 88 ? -9.709 11.180 6.828 1.00 85.81 88 ARG A C 1
ATOM 683 O O . ARG A 1 88 ? -10.267 11.259 5.739 1.00 85.81 88 ARG A O 1
ATOM 690 N N . GLY A 1 89 ? -8.945 12.149 7.330 1.00 84.56 89 GLY A N 1
ATOM 691 C CA . GLY A 1 89 ? -8.636 13.411 6.654 1.00 84.56 89 GLY A CA 1
ATOM 692 C C . GLY A 1 89 ? -7.442 13.351 5.699 1.00 84.56 89 GLY A C 1
ATOM 693 O O . GLY A 1 89 ? -7.170 14.335 5.022 1.00 84.56 89 GLY A O 1
ATOM 694 N N . SER A 1 90 ? -6.747 12.213 5.609 1.00 80.56 90 SER A N 1
ATOM 695 C CA . SER A 1 90 ? -5.500 12.055 4.841 1.00 80.56 90 SER A CA 1
ATOM 696 C C . SER A 1 90 ? -5.632 12.251 3.323 1.00 80.56 90 SER A C 1
ATOM 698 O O . SER A 1 90 ? -4.628 12.249 2.617 1.00 80.56 90 SER A O 1
ATOM 700 N N . GLY A 1 91 ? -6.853 12.386 2.795 1.00 76.38 91 GLY A N 1
ATOM 701 C CA . GLY A 1 91 ? -7.094 12.511 1.356 1.00 76.38 91 GLY A CA 1
ATOM 702 C C . GLY A 1 91 ? -6.909 11.200 0.586 1.00 76.38 91 GLY A C 1
ATOM 703 O O . GLY A 1 91 ? -6.887 11.210 -0.645 1.00 76.38 91 GLY A O 1
ATOM 704 N N . HIS A 1 92 ? -6.793 10.059 1.278 1.00 76.62 92 HIS A N 1
ATOM 705 C CA . HIS A 1 92 ? -6.707 8.761 0.621 1.00 76.62 92 HIS A CA 1
ATOM 706 C C . HIS A 1 92 ? -8.012 8.447 -0.127 1.00 76.62 92 HIS A C 1
ATOM 708 O O . HIS A 1 92 ? -9.047 8.144 0.467 1.00 76.62 92 HIS A O 1
ATOM 714 N N . ARG A 1 93 ? -7.958 8.524 -1.458 1.00 75.94 93 ARG A N 1
ATOM 715 C CA . ARG A 1 93 ? -9.066 8.183 -2.353 1.00 75.94 93 ARG A CA 1
ATOM 716 C C . ARG A 1 93 ? -8.814 6.835 -3.015 1.00 75.94 93 ARG A C 1
ATOM 718 O O . ARG A 1 93 ? -7.780 6.694 -3.662 1.00 75.94 93 ARG A O 1
ATOM 725 N N . SER A 1 94 ? -9.766 5.906 -2.937 1.00 77.19 94 SER A N 1
ATOM 726 C CA . SER A 1 94 ? -9.663 4.646 -3.685 1.00 77.19 94 SER A CA 1
ATOM 727 C C . SER A 1 94 ? -9.436 4.911 -5.176 1.00 77.19 94 SER A C 1
ATOM 729 O O . SER A 1 94 ? -9.976 5.872 -5.760 1.00 77.19 94 SER A O 1
ATOM 731 N N . ARG A 1 95 ? -8.559 4.108 -5.771 1.00 74.31 95 ARG A N 1
ATOM 732 C CA . ARG A 1 95 ? -8.226 4.203 -7.185 1.00 74.31 95 ARG A CA 1
ATOM 733 C C . ARG A 1 95 ? -9.445 3.813 -8.013 1.00 74.31 95 ARG A C 1
ATOM 735 O O . ARG A 1 95 ? -10.207 2.917 -7.667 1.00 74.31 95 ARG A O 1
ATOM 742 N N . ARG A 1 96 ? -9.664 4.521 -9.123 1.00 68.06 96 ARG A N 1
ATOM 743 C CA . ARG A 1 96 ? -10.671 4.065 -10.085 1.00 68.06 96 ARG A CA 1
ATOM 744 C C . ARG A 1 96 ? -10.140 2.791 -10.750 1.00 68.06 96 ARG A C 1
ATOM 746 O O . ARG A 1 96 ? -8.965 2.790 -11.119 1.00 68.06 96 ARG A O 1
ATOM 753 N N . PRO A 1 97 ? -10.964 1.747 -10.921 1.00 60.28 97 PRO A N 1
ATOM 754 C CA . PRO A 1 97 ? -10.549 0.573 -11.670 1.00 60.28 97 PRO A CA 1
ATOM 755 C C . PRO A 1 97 ? -10.149 0.996 -13.085 1.00 60.28 97 PRO A C 1
ATOM 757 O O . PRO A 1 97 ? -10.867 1.745 -13.751 1.00 60.28 97 PRO A O 1
ATOM 760 N N . HIS A 1 98 ? -8.976 0.551 -13.522 1.00 55.25 98 HIS A N 1
ATOM 761 C CA . HIS A 1 98 ? -8.527 0.698 -14.901 1.00 55.25 98 HIS A CA 1
ATOM 762 C C . HIS A 1 98 ? -9.347 -0.286 -15.734 1.00 55.25 98 HIS A C 1
ATOM 764 O O . HIS A 1 98 ? -9.304 -1.491 -15.495 1.00 55.25 98 HIS A O 1
ATOM 770 N N . SER A 1 99 ? -10.124 0.215 -16.693 1.00 49.69 99 SER A N 1
ATOM 771 C CA . SER A 1 99 ? -10.752 -0.638 -17.697 1.00 49.69 99 SER A CA 1
ATOM 772 C C . SER A 1 99 ? -9.651 -1.201 -18.588 1.00 49.69 99 SER A C 1
ATOM 774 O O . SER A 1 99 ? -9.141 -0.501 -19.463 1.00 49.69 99 SER A O 1
ATOM 776 N N . SER A 1 100 ? -9.271 -2.454 -18.368 1.00 49.78 100 SER A N 1
ATOM 777 C CA . SER A 1 100 ? -8.432 -3.229 -19.278 1.00 49.78 100 SER A CA 1
ATOM 778 C C . SER A 1 100 ? -9.230 -3.581 -20.537 1.00 49.78 100 SER A C 1
ATOM 780 O O . SER A 1 100 ? -9.618 -4.721 -20.764 1.00 49.78 100 SER A O 1
ATOM 782 N N . ALA A 1 101 ? -9.508 -2.584 -21.377 1.00 40.59 101 ALA A N 1
ATOM 783 C CA . ALA A 1 101 ? -9.971 -2.823 -22.736 1.00 40.59 101 ALA A CA 1
ATOM 784 C C . ALA A 1 101 ? -8.751 -3.146 -23.607 1.00 40.59 101 ALA A C 1
ATOM 786 O O . ALA A 1 101 ? -8.257 -2.309 -24.359 1.00 40.59 101 ALA A O 1
ATOM 787 N N . THR A 1 102 ? -8.231 -4.365 -23.483 1.00 47.56 102 THR A N 1
ATOM 788 C CA . THR A 1 102 ? -7.393 -4.928 -24.540 1.00 47.56 102 THR A CA 1
ATOM 789 C C . THR A 1 102 ? -8.341 -5.342 -25.658 1.00 47.56 102 THR A C 1
ATOM 791 O O . THR A 1 102 ? -8.902 -6.435 -25.632 1.00 47.56 102 THR A O 1
ATOM 794 N N . SER A 1 103 ? -8.584 -4.448 -26.617 1.00 39.62 103 SER A N 1
ATOM 795 C CA . SER A 1 103 ? -9.217 -4.854 -27.872 1.00 39.62 103 SER A CA 1
ATOM 796 C C . SER A 1 103 ? -8.339 -5.935 -28.514 1.00 39.62 103 SER A C 1
ATOM 798 O O . SER A 1 103 ? -7.125 -5.729 -28.614 1.00 39.62 103 SER A O 1
ATOM 800 N N . PRO A 1 104 ? -8.897 -7.087 -28.927 1.00 37.44 104 PRO A N 1
ATOM 801 C CA . PRO A 1 104 ? -8.122 -8.080 -29.655 1.00 37.44 104 PRO A CA 1
ATOM 802 C C . PRO A 1 104 ? -7.592 -7.451 -30.953 1.00 37.44 104 PRO A C 1
ATOM 804 O O . PRO A 1 104 ? -8.273 -6.596 -31.529 1.00 37.44 104 PRO A O 1
ATOM 807 N N . PRO A 1 105 ? -6.393 -7.836 -31.430 1.00 42.16 105 PRO A N 1
ATOM 808 C CA . PRO A 1 105 ? -5.911 -7.366 -32.717 1.00 42.16 105 PRO A CA 1
ATOM 809 C C . PRO A 1 105 ? -6.920 -7.788 -33.785 1.00 42.16 105 PRO A C 1
ATOM 811 O O . PRO A 1 105 ? -7.212 -8.975 -33.941 1.00 42.16 105 PRO A O 1
ATOM 814 N N . THR A 1 106 ? -7.481 -6.810 -34.493 1.00 47.88 106 THR A N 1
ATOM 815 C CA . THR A 1 106 ? -8.358 -7.035 -35.639 1.00 47.88 106 THR A CA 1
ATOM 816 C C . THR A 1 106 ? -7.558 -7.807 -36.684 1.00 47.88 106 THR A C 1
ATOM 818 O O . THR A 1 106 ? -6.736 -7.234 -37.399 1.00 47.88 106 THR A O 1
ATOM 821 N N . GLY A 1 107 ? -7.740 -9.127 -36.724 1.00 42.69 107 GLY A N 1
ATOM 822 C CA . GLY A 1 107 ? -7.150 -9.985 -37.740 1.00 42.69 107 GLY A CA 1
ATOM 823 C C . GLY A 1 107 ? -7.661 -9.540 -39.102 1.00 42.69 107 GLY A C 1
ATOM 824 O O . GLY A 1 107 ? -8.833 -9.729 -39.422 1.00 42.69 107 GLY A O 1
ATOM 825 N N . SER A 1 108 ? -6.793 -8.912 -39.891 1.00 50.84 108 SER A N 1
ATOM 826 C CA . SER A 1 108 ? -7.040 -8.718 -41.313 1.00 50.84 108 SER A CA 1
ATOM 827 C C . SER A 1 108 ? -7.006 -10.097 -41.968 1.00 50.84 108 SER A C 1
ATOM 829 O O . SER A 1 108 ? -5.998 -10.804 -41.928 1.00 50.84 108 SER A O 1
ATOM 831 N N . GLY A 1 109 ? -8.152 -10.519 -42.499 1.00 40.53 109 GLY A N 1
ATOM 832 C CA . GLY A 1 109 ? -8.269 -11.761 -43.245 1.00 40.53 109 GLY A CA 1
ATOM 833 C C . GLY A 1 109 ? -7.309 -11.762 -44.432 1.00 40.53 109 GLY A C 1
ATOM 834 O O . GLY A 1 109 ? -7.265 -10.811 -45.212 1.00 40.53 109 GLY A O 1
ATOM 835 N N . ARG A 1 110 ? -6.546 -12.845 -44.576 1.00 45.41 110 ARG A N 1
ATOM 836 C CA . ARG A 1 110 ? -5.989 -13.227 -45.875 1.00 45.41 110 ARG A CA 1
ATOM 837 C C . ARG A 1 110 ? -7.144 -13.724 -46.751 1.00 45.41 110 ARG A C 1
ATOM 839 O O . ARG A 1 110 ? -7.910 -14.553 -46.263 1.00 45.41 110 ARG A O 1
ATOM 846 N N . PRO A 1 111 ? -7.272 -13.290 -48.013 1.00 50.06 111 PRO A N 1
ATOM 847 C CA . PRO A 1 111 ? -8.057 -14.042 -48.976 1.00 50.06 111 PRO A CA 1
ATOM 848 C C . PRO A 1 111 ? -7.288 -15.321 -49.337 1.00 50.06 111 PRO A C 1
ATOM 850 O O . PRO A 1 111 ? -6.107 -15.262 -49.690 1.00 50.06 111 PRO A O 1
ATOM 853 N N . GLU A 1 112 ? -7.948 -16.467 -49.187 1.00 43.03 112 GLU A N 1
ATOM 854 C CA . GLU A 1 112 ? -7.527 -17.728 -49.799 1.00 43.03 112 GLU A CA 1
ATOM 855 C C . GLU A 1 112 ? -7.539 -17.579 -51.327 1.00 43.03 112 GLU A C 1
ATOM 857 O O . GLU A 1 112 ? -8.445 -16.958 -51.892 1.00 43.03 112 GLU A O 1
ATOM 862 N N . ALA A 1 113 ? -6.519 -18.140 -51.972 1.00 44.44 113 ALA A N 1
ATOM 863 C CA . ALA A 1 113 ? -6.442 -18.385 -53.407 1.00 44.44 113 ALA A CA 1
ATOM 864 C C . ALA A 1 113 ? -6.028 -19.842 -53.613 1.00 44.44 113 ALA A C 1
ATOM 866 O O . ALA A 1 113 ? -5.180 -20.312 -52.815 1.00 44.44 113 ALA A O 1
#